Protein AF-A0A958EW98-F1 (afdb_monomer)

Mean predicted aligned error: 6.74 Å

Secondary structure (DSSP, 8-state):
---TTSS--GGGGS-HHHHHHHHHHHHHHHHH-TT--S---EEEEEEEE-SS-EEEEEEEEEE--

Nearest PDB structures (foldseek):
  7o4f-assembl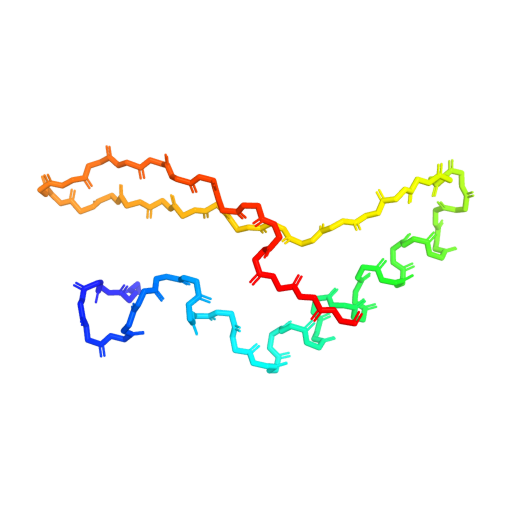y2_D  TM=3.391E-01  e=3.128E+00  Arabidopsis thaliana

Solvent-accessible surface area (backbone atoms only — not comparable to full-atom values): 4338 Å² total; per-residue (Å²): 133,89,71,89,75,86,70,66,60,77,72,66,68,62,38,73,69,52,49,53,52,51,50,54,52,50,53,51,53,46,68,77,35,76,83,66,84,66,92,85,82,43,64,41,78,46,75,42,80,51,96,92,44,78,46,78,45,79,40,73,63,64,57,86,134

Structure (mmCIF, N/CA/C/O backbone):
data_AF-A0A958EW98-F1
#
_entry.id   AF-A0A958EW98-F1
#
loop_
_atom_site.group_PDB
_atom_site.id
_atom_site.type_symbol
_atom_site.label_atom_id
_atom_site.label_alt_id
_atom_site.label_comp_id
_atom_site.label_asym_id
_atom_site.label_entity_id
_atom_site.label_seq_id
_atom_site.pdbx_PDB_ins_code
_atom_site.Cartn_x
_atom_site.Cartn_y
_atom_site.Cartn_z
_atom_site.occupancy
_atom_site.B_iso_or_equiv
_atom_site.auth_seq_id
_atom_site.auth_comp_id
_atom_site.auth_asym_id
_atom_site.auth_atom_id
_atom_site.pdbx_PDB_model_num
ATOM 1 N N . THR A 1 1 ? 16.721 5.122 -8.267 1.00 44.12 1 THR A N 1
ATOM 2 C CA . THR A 1 1 ? 15.645 4.379 -8.960 1.00 44.12 1 THR A CA 1
ATOM 3 C C . THR A 1 1 ? 16.072 2.924 -9.086 1.00 44.12 1 THR A C 1
ATOM 5 O O . THR A 1 1 ? 17.102 2.643 -9.679 1.00 44.12 1 THR A O 1
ATOM 8 N N . GLY A 1 2 ? 15.390 2.001 -8.398 1.00 47.31 2 GLY A N 1
ATOM 9 C CA . GLY A 1 2 ? 15.797 0.590 -8.331 1.00 47.31 2 GLY A CA 1
ATOM 10 C C . GLY A 1 2 ? 15.324 -0.181 -9.559 1.00 47.31 2 GLY A C 1
ATOM 11 O O . GLY A 1 2 ? 14.149 -0.551 -9.621 1.00 47.31 2 GLY A O 1
ATOM 12 N N . ASN A 1 3 ? 16.224 -0.399 -10.516 1.00 48.38 3 ASN A N 1
ATOM 13 C CA . ASN A 1 3 ? 15.932 -1.144 -11.736 1.00 48.38 3 ASN A CA 1
ATOM 14 C C . ASN A 1 3 ? 15.666 -2.624 -11.406 1.00 48.38 3 ASN A C 1
ATOM 16 O O . ASN A 1 3 ? 16.492 -3.300 -10.787 1.00 48.38 3 ASN A O 1
ATOM 20 N N . SER A 1 4 ? 14.463 -3.067 -11.776 1.00 57.66 4 SER A N 1
ATOM 21 C CA . SER A 1 4 ? 13.999 -4.456 -11.902 1.00 57.66 4 SER A CA 1
ATOM 22 C C . SER A 1 4 ? 15.110 -5.302 -12.542 1.00 57.66 4 SER A C 1
ATOM 24 O O . SER A 1 4 ? 15.605 -4.942 -13.597 1.00 57.66 4 SER A O 1
ATOM 26 N N . HIS A 1 5 ? 15.795 -6.213 -11.854 1.00 47.16 5 HIS A N 1
ATOM 27 C CA . HIS A 1 5 ? 15.423 -7.622 -11.675 1.00 47.16 5 HIS A CA 1
ATOM 28 C C . HIS A 1 5 ? 16.151 -8.263 -10.469 1.00 47.16 5 HIS A C 1
ATOM 30 O O . HIS A 1 5 ? 15.977 -9.443 -10.188 1.00 47.16 5 HIS A O 1
ATOM 36 N N . LYS A 1 6 ? 16.990 -7.500 -9.747 1.00 48.50 6 LYS A N 1
ATOM 37 C CA . LYS A 1 6 ? 17.827 -8.003 -8.635 1.00 48.50 6 LYS A CA 1
ATOM 38 C C . LYS A 1 6 ? 17.121 -8.092 -7.275 1.00 48.50 6 LYS A C 1
ATOM 40 O O . LYS A 1 6 ? 17.683 -8.671 -6.356 1.00 48.50 6 LYS A O 1
ATOM 45 N N . PHE A 1 7 ? 15.941 -7.491 -7.129 1.00 53.47 7 PHE A N 1
ATOM 46 C CA . PHE A 1 7 ? 15.312 -7.231 -5.823 1.00 53.47 7 PHE A CA 1
ATOM 47 C C . PHE A 1 7 ? 13.934 -7.884 -5.653 1.00 53.47 7 PHE A C 1
ATOM 49 O O . PHE A 1 7 ? 13.149 -7.415 -4.836 1.00 53.47 7 PHE A O 1
ATOM 56 N N . GLY A 1 8 ? 13.644 -8.923 -6.440 1.00 56.50 8 GLY A N 1
ATOM 57 C CA . GLY A 1 8 ? 12.347 -9.593 -6.424 1.00 56.50 8 GLY A CA 1
ATOM 58 C C . GLY A 1 8 ? 11.211 -8.752 -7.026 1.00 56.50 8 GLY A C 1
ATOM 59 O O . GLY A 1 8 ? 11.434 -7.616 -7.482 1.00 56.50 8 GLY A O 1
ATOM 60 N N . PRO A 1 9 ? 10.001 -9.327 -7.099 1.00 64.06 9 PRO A N 1
ATOM 61 C CA . PRO A 1 9 ? 8.803 -8.634 -7.525 1.00 64.06 9 PRO A CA 1
ATOM 62 C C . PRO A 1 9 ? 8.596 -7.285 -6.805 1.00 64.06 9 PRO A C 1
ATOM 64 O O . PRO A 1 9 ? 8.921 -7.140 -5.626 1.00 64.06 9 PRO A O 1
ATOM 67 N N . PRO A 1 10 ? 8.053 -6.262 -7.480 1.00 65.75 10 PRO A N 1
ATOM 68 C CA . PRO A 1 10 ? 7.776 -4.951 -6.888 1.00 65.75 10 PRO A CA 1
ATOM 69 C C . PRO A 1 10 ? 6.947 -4.989 -5.593 1.00 65.75 10 PRO A C 1
ATOM 71 O O . PRO A 1 10 ? 7.169 -4.157 -4.714 1.00 65.75 10 PRO A O 1
ATOM 74 N N . GLU A 1 11 ? 6.041 -5.953 -5.455 1.00 61.88 11 GLU A N 1
ATOM 75 C CA . GLU A 1 11 ? 5.254 -6.232 -4.252 1.00 61.88 11 GLU A CA 1
ATOM 76 C C . GLU A 1 11 ? 6.128 -6.621 -3.045 1.00 61.88 11 GLU A C 1
ATOM 78 O O . GLU A 1 11 ? 5.871 -6.172 -1.928 1.00 61.88 11 GLU A O 1
ATOM 83 N N . GLU A 1 12 ? 7.251 -7.311 -3.262 1.00 65.38 12 GLU A N 1
ATOM 84 C CA . GLU A 1 12 ? 8.228 -7.637 -2.211 1.00 65.38 12 GLU A CA 1
ATOM 85 C C . GLU A 1 12 ? 8.991 -6.396 -1.708 1.00 65.38 12 GLU A C 1
ATOM 87 O O . GLU A 1 12 ? 9.619 -6.417 -0.646 1.00 65.38 12 GLU A O 1
ATOM 92 N N . ARG A 1 13 ? 8.902 -5.256 -2.414 1.00 75.12 13 ARG A N 1
ATOM 93 C CA . ARG A 1 13 ? 9.509 -3.983 -1.974 1.00 75.12 13 ARG A CA 1
ATOM 94 C C . ARG A 1 13 ? 8.734 -3.309 -0.840 1.00 75.12 13 ARG A C 1
ATOM 96 O O . ARG A 1 13 ? 9.230 -2.314 -0.282 1.00 75.12 13 ARG A O 1
ATOM 103 N N . ILE A 1 14 ? 7.544 -3.808 -0.496 1.00 84.56 14 ILE A N 1
ATOM 104 C CA . ILE A 1 14 ? 6.776 -3.386 0.679 1.00 84.56 14 ILE A CA 1
ATOM 105 C C . ILE A 1 14 ? 7.245 -4.209 1.878 1.00 84.56 14 ILE A C 1
ATOM 107 O O . ILE A 1 14 ? 6.589 -5.140 2.339 1.00 84.56 14 ILE A O 1
ATOM 111 N N . THR A 1 15 ? 8.428 -3.859 2.377 1.00 90.06 15 THR A N 1
ATOM 112 C CA . THR A 1 15 ? 9.047 -4.554 3.508 1.00 90.06 15 THR A CA 1
ATOM 113 C C . THR A 1 15 ? 8.159 -4.503 4.759 1.00 90.06 15 THR A C 1
ATOM 115 O O . THR A 1 15 ? 7.392 -3.548 4.921 1.00 90.06 15 THR A O 1
ATOM 118 N N . PRO A 1 16 ? 8.316 -5.43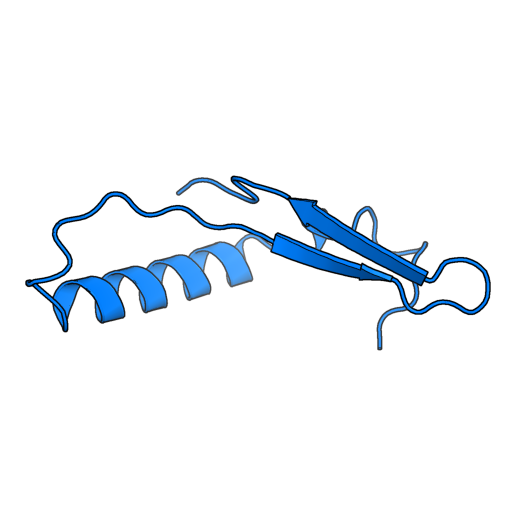4 5.721 1.00 91.06 16 PRO A N 1
ATOM 119 C CA . PRO A 1 16 ? 7.545 -5.408 6.968 1.00 91.06 16 PRO A CA 1
ATOM 120 C C . PRO A 1 16 ? 7.636 -4.074 7.725 1.00 91.06 16 PRO A C 1
ATOM 122 O O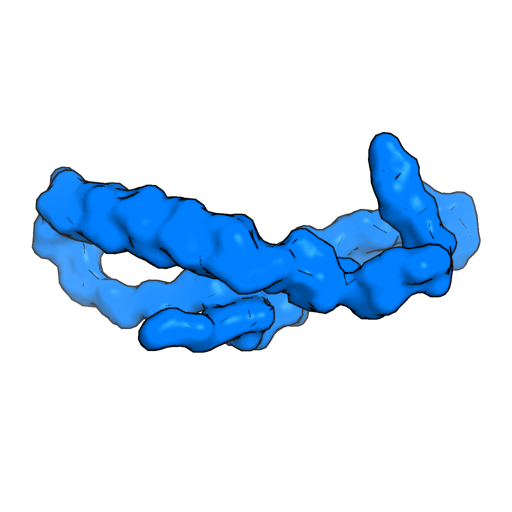 . PRO A 1 16 ? 6.680 -3.638 8.360 1.00 91.06 16 PRO A O 1
ATOM 125 N N . ALA A 1 17 ? 8.780 -3.385 7.642 1.00 93.56 17 ALA A N 1
ATOM 126 C CA . ALA A 1 17 ? 8.945 -2.058 8.230 1.00 93.56 17 ALA A CA 1
ATOM 127 C C . ALA A 1 17 ? 8.050 -1.003 7.557 1.00 93.56 17 ALA A C 1
ATOM 129 O O . ALA A 1 17 ? 7.413 -0.215 8.255 1.00 93.56 17 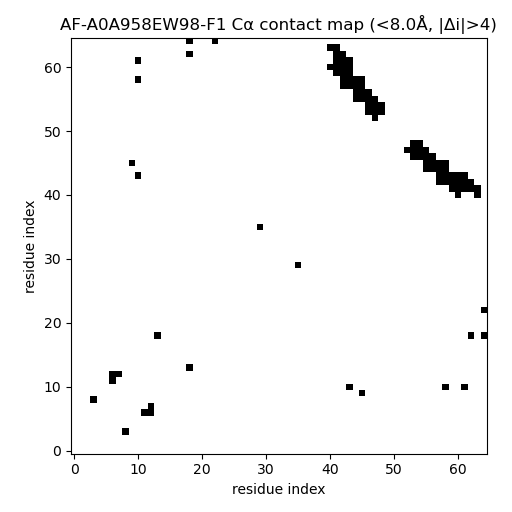ALA A O 1
ATOM 130 N N . LYS A 1 18 ? 7.951 -1.023 6.219 1.00 92.31 18 LYS A N 1
ATOM 131 C CA . LYS A 1 18 ? 7.040 -0.143 5.473 1.00 92.31 18 LYS A CA 1
ATOM 132 C C . LYS A 1 18 ? 5.580 -0.463 5.771 1.00 92.31 18 LYS A C 1
ATOM 134 O O . LYS A 1 18 ? 4.813 0.468 5.980 1.00 92.31 18 LYS A O 1
ATOM 139 N N . GLN A 1 19 ? 5.213 -1.744 5.849 1.00 93.50 19 GLN A N 1
ATOM 140 C CA . GLN A 1 19 ? 3.847 -2.163 6.193 1.00 93.50 19 GLN A CA 1
ATOM 141 C C . GLN A 1 19 ? 3.425 -1.593 7.553 1.00 93.50 19 GLN A C 1
ATOM 143 O O . GLN A 1 19 ? 2.399 -0.927 7.647 1.00 93.50 19 GLN A O 1
ATOM 148 N N . ARG A 1 20 ? 4.272 -1.738 8.586 1.00 95.44 20 ARG A N 1
ATOM 149 C CA . ARG A 1 20 ? 4.025 -1.162 9.923 1.00 95.44 20 ARG A CA 1
ATOM 150 C C . ARG A 1 20 ? 3.854 0.356 9.898 1.00 95.44 20 ARG A C 1
ATOM 152 O O . ARG A 1 20 ? 2.978 0.889 10.573 1.00 95.44 20 ARG A O 1
ATOM 159 N N . GLN A 1 21 ? 4.700 1.057 9.145 1.00 96.31 21 GLN A N 1
ATOM 160 C CA . GLN A 1 21 ? 4.624 2.512 9.043 1.00 96.31 21 GLN A CA 1
ATOM 161 C C . GLN A 1 21 ? 3.342 2.965 8.331 1.00 96.31 21 GLN A C 1
ATOM 163 O O . GLN A 1 2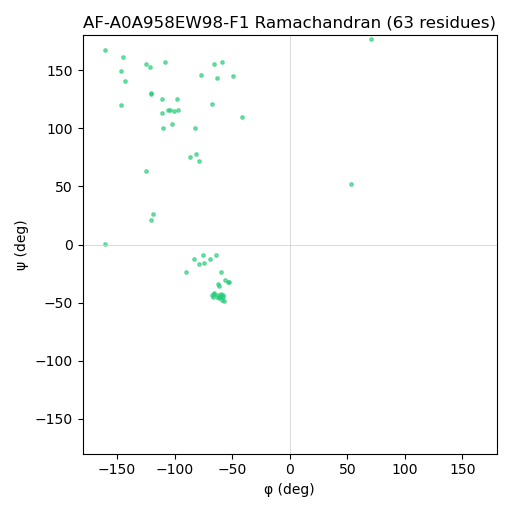1 ? 2.671 3.870 8.821 1.00 96.31 21 GLN A O 1
ATOM 168 N N . LEU A 1 22 ? 2.992 2.329 7.211 1.00 95.12 22 LEU A N 1
ATOM 169 C CA . LEU A 1 22 ? 1.766 2.619 6.464 1.00 95.12 22 LEU A CA 1
ATOM 170 C C . LEU A 1 22 ? 0.522 2.342 7.308 1.00 95.12 22 LEU A C 1
ATOM 172 O O . LEU A 1 22 ? -0.367 3.186 7.354 1.00 95.12 22 LEU A O 1
ATOM 176 N N . TYR A 1 23 ? 0.501 1.223 8.036 1.00 95.00 23 TYR A N 1
ATOM 177 C CA . TYR A 1 23 ? -0.579 0.889 8.961 1.00 95.00 23 TYR A CA 1
ATOM 178 C C . TYR A 1 23 ? -0.758 1.957 10.046 1.00 95.00 23 TYR A C 1
ATOM 180 O O . TYR A 1 23 ? -1.859 2.460 10.257 1.00 95.00 23 TYR A O 1
ATOM 188 N N . LYS A 1 24 ? 0.341 2.384 10.683 1.00 96.12 24 LYS A N 1
ATOM 189 C CA . LYS A 1 24 ? 0.308 3.445 11.699 1.00 96.12 24 LYS A CA 1
ATOM 190 C C . LYS A 1 24 ? -0.265 4.757 11.150 1.00 96.12 24 LYS A C 1
ATOM 192 O O . LYS A 1 24 ? -1.076 5.388 11.820 1.00 96.12 24 LYS A O 1
ATOM 197 N N . ILE A 1 25 ? 0.171 5.173 9.961 1.00 96.62 25 ILE A N 1
ATOM 198 C CA . ILE A 1 25 ? -0.280 6.427 9.340 1.00 96.62 25 ILE A CA 1
ATOM 199 C C . ILE A 1 25 ? -1.756 6.335 8.944 1.00 96.62 25 ILE A C 1
ATOM 201 O O . ILE A 1 25 ? -2.509 7.265 9.214 1.00 96.62 25 ILE A O 1
ATOM 205 N N . ALA A 1 26 ? -2.179 5.216 8.350 1.00 94.50 26 ALA A N 1
ATOM 206 C CA . ALA A 1 26 ? -3.572 5.001 7.971 1.00 94.50 26 ALA A CA 1
ATOM 207 C C . ALA A 1 26 ? -4.504 5.045 9.189 1.00 94.50 26 ALA A C 1
ATOM 209 O O . ALA A 1 26 ? -5.505 5.753 9.156 1.00 94.50 26 ALA A O 1
ATOM 210 N N . ASN A 1 27 ? -4.136 4.380 10.289 1.00 92.56 27 ASN A N 1
ATOM 211 C CA . ASN A 1 27 ? -4.920 4.422 11.525 1.00 92.56 27 ASN A CA 1
ATOM 212 C C . ASN A 1 27 ? -5.058 5.839 12.084 1.00 92.56 27 ASN A C 1
ATOM 214 O O . ASN A 1 27 ? -6.150 6.227 12.493 1.00 92.56 27 ASN A O 1
ATOM 218 N N . GLN A 1 28 ? -3.974 6.621 12.079 1.00 95.75 28 GLN A N 1
ATOM 219 C CA . GLN A 1 28 ? -4.033 8.018 12.508 1.00 95.75 28 GLN A CA 1
ATOM 220 C C . GLN A 1 28 ? -4.976 8.830 11.611 1.00 95.75 28 GLN A C 1
ATOM 222 O O . GLN A 1 28 ? -5.834 9.548 12.115 1.00 95.75 28 GLN A O 1
ATOM 227 N N . PHE A 1 29 ? -4.857 8.675 10.291 1.00 95.75 29 PHE A N 1
ATOM 228 C CA . PHE A 1 29 ? -5.711 9.368 9.332 1.00 95.75 29 PHE A CA 1
ATOM 229 C C . PHE A 1 29 ? -7.195 9.029 9.532 1.00 95.75 29 PHE A C 1
ATOM 231 O O . PHE A 1 29 ? -8.028 9.929 9.540 1.00 95.75 29 PHE A O 1
ATOM 238 N N . ILE A 1 30 ? -7.537 7.755 9.739 1.00 93.50 30 ILE A N 1
ATOM 239 C CA . ILE A 1 30 ? -8.921 7.329 9.996 1.00 93.50 30 ILE A CA 1
ATOM 240 C C . ILE A 1 30 ? -9.438 7.938 11.306 1.00 93.50 30 ILE A C 1
ATOM 242 O O . ILE A 1 30 ? -10.536 8.490 11.331 1.00 93.50 30 ILE A O 1
ATOM 246 N N . ALA A 1 31 ? -8.635 7.913 12.375 1.00 92.56 31 ALA A N 1
ATOM 247 C CA . ALA A 1 31 ? -9.011 8.493 13.665 1.00 92.56 31 ALA A CA 1
ATOM 248 C C . ALA A 1 31 ? -9.267 10.012 13.587 1.00 92.56 31 ALA A C 1
ATOM 250 O O . ALA A 1 31 ? -10.173 10.522 14.245 1.00 92.56 31 ALA A O 1
ATOM 251 N N . GLU A 1 32 ? -8.503 10.731 12.762 1.00 96.38 32 GLU A N 1
ATOM 252 C CA . GLU A 1 32 ? -8.686 12.168 12.505 1.00 96.38 32 GLU A CA 1
ATOM 253 C C . GLU A 1 32 ? -9.894 12.472 11.603 1.00 96.38 32 GLU A C 1
ATOM 255 O O . GLU A 1 32 ? -10.366 13.609 11.554 1.00 96.38 32 GLU A O 1
ATOM 260 N N . ASN A 1 33 ? -10.426 11.461 10.912 1.00 95.50 33 ASN A N 1
ATOM 261 C CA . ASN A 1 33 ? -11.521 11.588 9.957 1.00 95.50 33 ASN A CA 1
ATOM 262 C C . ASN A 1 33 ? -12.683 10.639 10.308 1.00 95.50 33 ASN A C 1
ATOM 264 O O . ASN A 1 33 ? -13.053 9.800 9.489 1.00 95.50 33 ASN A O 1
ATOM 268 N N . PRO A 1 34 ? -13.345 10.802 11.470 1.00 90.50 34 PRO A N 1
ATOM 269 C CA . PRO A 1 34 ? -14.366 9.866 11.967 1.00 90.50 34 PRO A CA 1
ATOM 270 C C . PRO A 1 34 ? -15.627 9.761 11.091 1.00 90.50 34 PRO A C 1
ATOM 272 O O . PRO A 1 34 ? -16.476 8.912 11.327 1.00 90.50 34 PRO A O 1
ATOM 275 N N . LYS A 1 35 ? -15.778 10.636 10.088 1.00 94.44 35 LYS A N 1
ATOM 276 C CA . LYS A 1 35 ? -16.852 10.559 9.083 1.00 94.44 35 LYS A CA 1
ATOM 277 C C . LYS A 1 35 ? -16.571 9.522 7.990 1.00 94.44 35 LYS A C 1
ATOM 279 O O . LYS A 1 35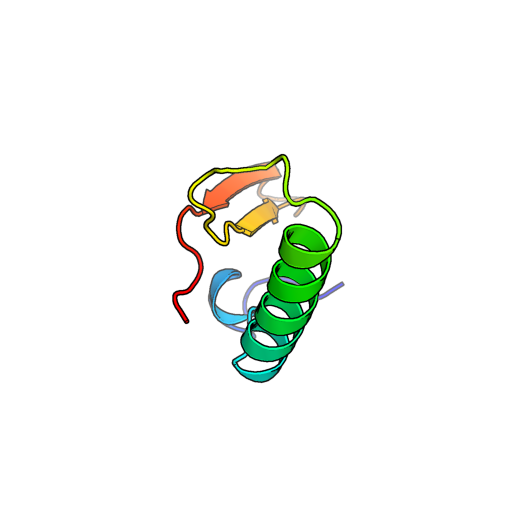 ? -17.487 9.175 7.252 1.00 94.44 35 LYS A O 1
ATOM 284 N N . LEU A 1 36 ? -15.321 9.075 7.854 1.00 87.25 36 LEU A N 1
ATOM 285 C CA . LEU A 1 36 ? -14.933 7.962 6.992 1.00 87.25 36 LEU A CA 1
ATOM 286 C C . LEU A 1 36 ? -15.284 6.655 7.711 1.00 87.25 36 LEU A C 1
ATOM 288 O O . LEU A 1 36 ? -14.417 5.954 8.221 1.00 87.25 36 LEU A O 1
ATOM 292 N N . ASP A 1 37 ? -16.578 6.362 7.794 1.00 84.62 37 ASP A N 1
ATOM 293 C CA . ASP A 1 37 ? -17.078 5.060 8.233 1.00 84.62 37 ASP A CA 1
ATOM 294 C C . ASP A 1 37 ? -17.013 4.092 7.044 1.00 84.62 37 ASP A C 1
ATOM 296 O O . ASP A 1 37 ? -17.981 3.902 6.306 1.00 84.62 37 ASP A O 1
ATOM 300 N N . CYS A 1 38 ? -15.809 3.599 6.751 1.00 84.44 38 CYS A N 1
ATOM 301 C CA . CYS A 1 38 ? -15.571 2.721 5.613 1.00 84.44 38 CYS A CA 1
ATOM 302 C C . CYS A 1 38 ? -14.481 1.686 5.886 1.00 84.44 38 CYS A C 1
ATOM 304 O O . CYS A 1 38 ? -13.491 1.960 6.569 1.00 84.44 38 CYS A O 1
ATOM 306 N N . ASP A 1 39 ? -14.616 0.529 5.242 1.00 89.44 39 ASP A N 1
ATOM 307 C CA . ASP A 1 39 ? -13.546 -0.457 5.159 1.00 89.44 39 ASP A CA 1
ATOM 308 C C . ASP A 1 39 ? -12.342 0.110 4.393 1.00 89.44 39 ASP A C 1
ATOM 310 O O . ASP A 1 39 ? -12.490 0.820 3.392 1.00 89.44 39 ASP A O 1
ATOM 314 N N . PHE A 1 40 ? -11.132 -0.245 4.825 1.00 90.50 40 PHE A N 1
ATOM 315 C CA . PHE A 1 40 ? -9.894 0.161 4.164 1.00 90.50 40 PHE A CA 1
ATOM 316 C C . PHE A 1 40 ? -9.025 -1.040 3.795 1.00 90.50 40 PHE A C 1
ATOM 318 O O . PHE A 1 40 ? -9.098 -2.114 4.389 1.00 90.50 40 PHE A O 1
ATOM 325 N N . ARG A 1 41 ? -8.175 -0.845 2.784 1.00 93.62 41 ARG A N 1
ATOM 326 C CA . ARG A 1 41 ? -7.192 -1.828 2.318 1.00 93.62 41 ARG A CA 1
ATOM 327 C C . ARG A 1 41 ? -5.918 -1.131 1.866 1.00 93.62 41 ARG A C 1
ATOM 329 O O . ARG A 1 41 ? -5.940 0.053 1.529 1.00 93.62 41 ARG A O 1
ATOM 336 N N . PHE A 1 42 ? -4.826 -1.882 1.792 1.00 93.62 42 PHE A N 1
ATOM 337 C CA . PHE A 1 42 ? -3.564 -1.390 1.254 1.00 93.62 42 PHE A CA 1
ATOM 338 C C . PHE A 1 42 ? -3.323 -1.972 -0.132 1.00 93.62 42 PHE A C 1
ATOM 340 O O . PHE A 1 42 ? -3.133 -3.175 -0.284 1.00 93.62 42 PHE A O 1
ATOM 347 N N . ASP A 1 43 ? -3.301 -1.107 -1.139 1.00 93.25 43 ASP A N 1
ATOM 348 C CA . ASP A 1 43 ? -3.014 -1.475 -2.523 1.00 93.25 43 ASP A CA 1
ATOM 349 C C . ASP A 1 43 ? -1.634 -0.957 -2.943 1.00 93.25 43 ASP A C 1
ATOM 351 O O . ASP A 1 43 ? -1.125 0.028 -2.404 1.00 93.25 43 ASP A O 1
ATOM 355 N N . ALA A 1 44 ? -1.045 -1.591 -3.956 1.00 90.94 44 ALA A N 1
ATOM 356 C CA . ALA A 1 44 ? 0.173 -1.128 -4.601 1.00 90.94 44 ALA A CA 1
ATOM 357 C C . ALA A 1 44 ? -0.078 -0.872 -6.085 1.00 90.94 44 ALA A C 1
ATOM 359 O O . ALA A 1 44 ? -0.595 -1.727 -6.801 1.00 90.94 44 ALA A O 1
ATOM 360 N N . VAL A 1 45 ? 0.315 0.305 -6.564 1.00 91.25 45 VAL A N 1
ATOM 361 C CA . VAL A 1 45 ? 0.343 0.611 -7.996 1.00 91.25 45 VAL A CA 1
ATOM 362 C C . VAL A 1 45 ? 1.790 0.562 -8.449 1.00 91.25 45 VAL A C 1
ATOM 364 O O . VAL A 1 45 ? 2.628 1.342 -7.997 1.00 91.25 45 VAL A O 1
ATOM 367 N N . ILE A 1 46 ? 2.088 -0.388 -9.323 1.00 88.31 46 ILE A N 1
ATOM 368 C CA . ILE A 1 46 ? 3.416 -0.588 -9.879 1.00 88.31 46 ILE A CA 1
ATOM 369 C C . ILE A 1 46 ? 3.469 0.084 -11.238 1.00 88.31 46 ILE A C 1
ATOM 371 O O . ILE A 1 46 ? 2.667 -0.221 -12.116 1.00 88.31 46 ILE A O 1
ATOM 375 N N . ILE A 1 47 ? 4.444 0.968 -11.405 1.00 87.31 47 ILE A N 1
ATOM 376 C CA . ILE A 1 47 ? 4.715 1.654 -12.662 1.00 87.31 47 ILE A CA 1
ATOM 377 C C . ILE A 1 47 ? 6.043 1.114 -13.187 1.00 87.31 47 ILE A C 1
ATOM 379 O O . ILE A 1 47 ? 7.088 1.315 -12.564 1.00 87.31 47 ILE A O 1
ATOM 383 N N . ASP A 1 48 ? 5.990 0.403 -14.309 1.00 85.00 48 ASP A N 1
ATOM 384 C CA . ASP A 1 48 ? 7.159 0.035 -15.099 1.00 85.00 48 ASP A CA 1
ATOM 385 C C . ASP A 1 48 ? 7.301 1.052 -16.232 1.00 85.00 48 ASP A C 1
ATOM 387 O O . ASP A 1 48 ? 6.403 1.204 -17.057 1.00 85.00 48 ASP A O 1
ATOM 391 N N . GLY A 1 49 ? 8.398 1.803 -16.211 1.00 85.12 49 GLY A N 1
ATOM 392 C CA . GLY A 1 49 ? 8.767 2.766 -17.251 1.00 85.12 49 GLY A CA 1
ATOM 393 C C . GLY A 1 49 ? 10.095 2.398 -17.904 1.00 85.12 49 GLY A C 1
ATOM 394 O O . GLY A 1 49 ? 10.851 3.280 -18.312 1.00 85.12 49 GLY A O 1
ATOM 395 N N . SER A 1 50 ? 10.452 1.112 -17.891 1.00 84.19 50 SER A N 1
ATOM 396 C CA . SER A 1 50 ? 11.650 0.633 -18.567 1.00 84.19 50 SER A CA 1
ATOM 397 C C . SER A 1 50 ? 11.507 0.791 -20.083 1.00 84.19 50 SER A C 1
ATOM 399 O O . SER A 1 50 ? 10.410 0.809 -20.637 1.00 84.19 50 SER A O 1
ATOM 401 N N . ARG A 1 51 ? 12.639 0.891 -20.792 1.00 79.44 51 ARG A N 1
ATOM 402 C CA . ARG A 1 51 ? 12.632 1.044 -22.259 1.00 79.44 51 ARG A CA 1
ATOM 403 C C . ARG A 1 51 ? 11.879 -0.082 -22.974 1.00 79.44 51 ARG A C 1
ATOM 405 O O . ARG A 1 51 ? 11.317 0.158 -24.034 1.00 79.44 51 ARG A O 1
ATOM 412 N N . GLU A 1 52 ? 11.883 -1.278 -22.395 1.00 81.75 52 GLU A N 1
ATOM 413 C CA . GLU A 1 52 ? 11.293 -2.484 -22.979 1.00 81.75 52 GLU A CA 1
ATOM 414 C C . GLU A 1 52 ? 9.819 -2.674 -22.595 1.00 81.75 52 GLU A C 1
ATOM 416 O O . GLU A 1 52 ? 9.078 -3.329 -23.328 1.00 81.75 52 GLU A O 1
ATOM 421 N N . ARG A 1 53 ? 9.366 -2.094 -21.474 1.00 73.69 53 ARG A N 1
ATOM 422 C CA . ARG A 1 53 ? 7.996 -2.248 -20.980 1.00 73.69 53 ARG A CA 1
ATOM 423 C C . ARG A 1 53 ? 7.513 -0.973 -20.287 1.00 73.69 53 ARG A C 1
ATOM 425 O O . ARG A 1 53 ? 8.059 -0.557 -19.272 1.00 73.69 53 ARG A O 1
ATOM 432 N N . HIS A 1 54 ? 6.438 -0.403 -20.830 1.00 86.94 54 HIS A N 1
ATOM 433 C CA . HIS A 1 54 ? 5.695 0.703 -20.229 1.00 86.94 54 HIS A CA 1
ATOM 434 C C . HIS A 1 54 ? 4.340 0.176 -19.759 1.00 86.94 54 HIS A C 1
ATOM 436 O O . HIS A 1 54 ? 3.439 -0.030 -20.570 1.00 86.94 54 HIS A O 1
ATOM 442 N N . GLU A 1 55 ? 4.207 -0.104 -18.467 1.00 87.62 55 GLU A N 1
ATOM 443 C CA . GLU A 1 55 ? 3.023 -0.763 -17.914 1.00 87.62 55 GLU A CA 1
ATOM 444 C C . GLU A 1 55 ? 2.673 -0.202 -16.534 1.00 87.62 55 GLU A C 1
ATOM 446 O O . GLU A 1 55 ? 3.544 0.039 -15.698 1.00 87.62 55 GLU A O 1
ATOM 451 N N . ILE A 1 56 ? 1.374 -0.044 -16.279 1.00 90.50 56 ILE A N 1
ATOM 452 C CA . ILE A 1 56 ? 0.840 0.233 -14.947 1.00 90.50 56 ILE A CA 1
ATOM 453 C C . ILE A 1 56 ? 0.074 -1.002 -14.490 1.00 90.50 56 ILE A C 1
ATOM 455 O O . ILE A 1 56 ? -0.847 -1.453 -15.168 1.00 90.50 56 ILE A O 1
ATOM 459 N N . ARG A 1 57 ? 0.435 -1.535 -13.322 1.00 89.31 57 ARG A N 1
ATOM 460 C CA . ARG A 1 57 ? -0.232 -2.687 -12.706 1.00 89.31 57 ARG A CA 1
ATOM 461 C C . ARG A 1 57 ? -0.781 -2.303 -11.344 1.00 89.31 57 ARG A C 1
ATOM 463 O O . ARG A 1 57 ? -0.059 -1.749 -10.518 1.00 89.31 57 ARG A O 1
ATOM 470 N N . HIS A 1 58 ? -2.046 -2.624 -11.096 1.00 92.06 58 HIS A N 1
ATOM 471 C CA . HIS A 1 58 ? -2.685 -2.433 -9.796 1.00 92.06 58 HIS A CA 1
ATOM 472 C C . HIS A 1 58 ? -2.740 -3.757 -9.045 1.00 92.06 58 HIS A C 1
ATOM 474 O O . HIS A 1 58 ? -3.421 -4.695 -9.454 1.00 92.06 58 HIS A O 1
ATOM 480 N N . TYR A 1 59 ? -2.017 -3.821 -7.936 1.00 88.25 59 TYR A N 1
ATOM 481 C CA . TYR A 1 59 ? -1.993 -4.960 -7.041 1.00 88.25 59 TYR A CA 1
ATOM 482 C C . TYR A 1 59 ? -2.853 -4.652 -5.815 1.00 88.25 59 TYR A C 1
ATOM 484 O O . TYR A 1 59 ? -2.477 -3.860 -4.947 1.00 88.25 59 TYR A O 1
ATOM 492 N N . ARG A 1 60 ? -4.051 -5.240 -5.783 1.00 92.62 60 ARG A N 1
ATOM 493 C CA . ARG A 1 60 ? -4.993 -5.079 -4.670 1.00 92.62 60 ARG A CA 1
ATOM 494 C C . ARG A 1 60 ? -4.578 -5.936 -3.483 1.00 92.62 60 ARG A C 1
ATOM 496 O O . ARG A 1 60 ? -4.095 -7.045 -3.692 1.00 92.62 60 ARG A O 1
ATOM 503 N N . ASN A 1 61 ? -4.831 -5.452 -2.268 1.00 91.81 61 ASN A N 1
ATOM 504 C CA . ASN A 1 61 ? -4.465 -6.147 -1.028 1.00 91.81 61 ASN A CA 1
ATOM 505 C C . ASN A 1 61 ? -2.978 -6.530 -1.002 1.00 91.81 61 ASN A C 1
ATOM 507 O O . ASN A 1 61 ? -2.604 -7.684 -0.796 1.00 91.81 61 ASN A O 1
ATOM 511 N N . ALA A 1 62 ? -2.123 -5.543 -1.253 1.00 90.38 62 ALA A N 1
ATOM 512 C CA . ALA A 1 62 ? -0.682 -5.723 -1.306 1.00 90.38 62 ALA A CA 1
ATOM 513 C C . ALA A 1 62 ? -0.096 -6.259 0.009 1.00 90.38 62 ALA A C 1
ATOM 515 O O . ALA A 1 62 ? 0.967 -6.874 -0.009 1.00 90.38 62 ALA A O 1
ATOM 516 N N . PHE A 1 63 ? -0.785 -6.045 1.1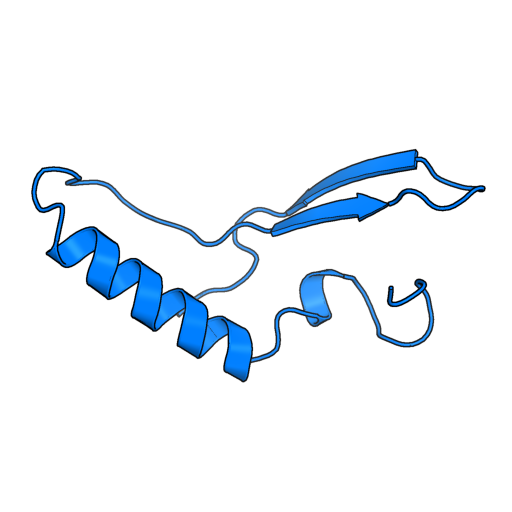32 1.00 89.88 63 PHE A N 1
ATOM 517 C CA . PHE A 1 63 ? -0.517 -6.704 2.405 1.00 89.88 63 PHE A CA 1
ATOM 518 C C . PHE A 1 63 ? -1.737 -6.627 3.334 1.00 89.88 63 PHE A C 1
ATOM 520 O O . PHE A 1 63 ? -2.670 -5.856 3.094 1.00 89.88 63 PHE A O 1
ATOM 527 N N . TYR A 1 64 ? -1.684 -7.414 4.409 1.00 86.12 64 TYR A N 1
ATOM 528 C CA . TYR A 1 64 ? -2.661 -7.457 5.498 1.00 86.12 64 TYR A CA 1
ATOM 529 C C . TYR A 1 64 ? -1.955 -7.141 6.825 1.00 86.12 64 TYR A C 1
ATOM 531 O O . TYR A 1 64 ? -0.749 -7.382 6.940 1.00 86.12 64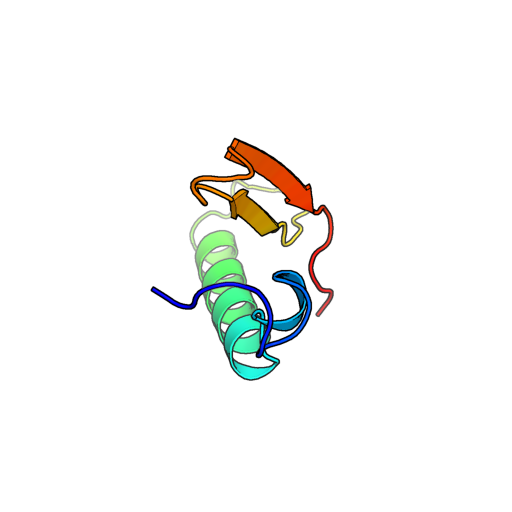 TYR A O 1
ATOM 539 N N . PHE A 1 65 ? -2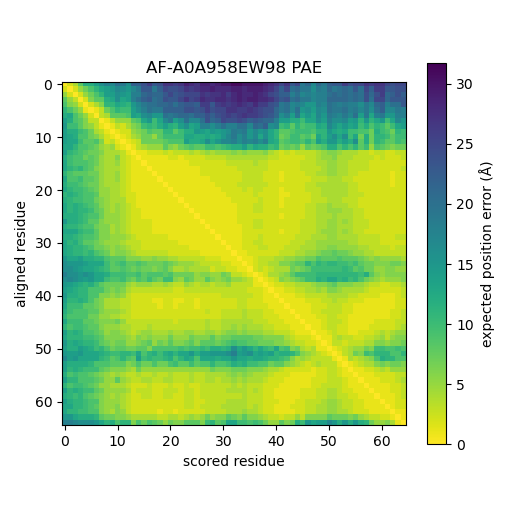.684 -6.597 7.801 1.00 74.25 65 PHE A N 1
ATOM 540 C CA . PHE A 1 65 ? -2.174 -6.266 9.133 1.00 74.25 65 PHE A CA 1
ATOM 541 C C . PHE A 1 65 ? -3.160 -6.705 10.213 1.00 74.25 65 PHE A C 1
ATOM 543 O O . PHE A 1 65 ? -4.376 -6.664 9.920 1.00 74.25 65 PHE A O 1
#

Radius of gyration: 14.7 Å; Cα contacts (8 Å, |Δi|>4): 49; chains: 1; bounding box: 35×22×37 Å

pLDDT: mean 83.38, std 14.76, range [44.12, 96.62]

Foldseek 3Di:
DDDPDPQDDPLPVCDPVNVVVVVVVVVVVCVVVVVPPDDDADKDWDADPDPVDGDIDIGTRSDDD

Sequence (65 aa):
TGNSHKFGPPEERITPAKQRQLYKIANQFIAENPKLDCDFRFDAVIIDGSRERHEIRHYRNAFYF